Protein AF-A0A135V4A6-F1 (afdb_monomer_lite)

Secondary structure (DSSP, 8-state):
-HHHHHHHHHHHHHHT-HHHHHHHHHHHHHHHHHHHHHHHHHHTSPPP-TTSPPP---EEEEEEESS-HHHIIIIIHHHHHHHHHHH-GGGEEEEEEE---SSTHHHHHHHHHHHHHHH-

InterPro domains:
  IPR021047 Mannosyltransferase 1, CMT1 [PF11735] (58-118)
  IPR021047 Mannosyltransferase 1, CMT1 [PTHR34144] (44-117)

pLDDT: mean 86.88, std 11.82, range [53.56, 98.0]

Structure (mmCIF, N/CA/C/O backbone):
data_AF-A0A135V4A6-F1
#
_entry.id   AF-A0A135V4A6-F1
#
loop_
_atom_site.group_PDB
_atom_site.id
_atom_site.type_symbol
_atom_site.label_atom_id
_atom_site.label_alt_id
_atom_site.label_comp_id
_atom_site.label_asym_id
_atom_site.label_entity_id
_atom_site.label_seq_id
_atom_site.pdbx_PDB_ins_code
_atom_site.Cartn_x
_atom_site.Cartn_y
_atom_site.Cartn_z
_atom_site.occupancy
_atom_site.B_iso_or_equiv
_atom_site.auth_seq_id
_atom_site.auth_comp_id
_atom_site.auth_asym_id
_atom_site.auth_atom_id
_atom_site.pdbx_PDB_model_num
ATOM 1 N N . MET A 1 1 ? 21.576 -8.344 -42.378 1.00 53.56 1 MET A N 1
ATOM 2 C CA . MET A 1 1 ? 22.467 -7.617 -41.439 1.00 53.56 1 MET A CA 1
ATOM 3 C C . MET A 1 1 ? 22.534 -6.092 -41.648 1.00 53.56 1 MET A C 1
ATOM 5 O O . MET A 1 1 ? 22.757 -5.393 -40.670 1.00 53.56 1 MET A O 1
ATOM 9 N N . GLY A 1 2 ? 22.321 -5.536 -42.853 1.00 60.97 2 GLY A N 1
ATOM 10 C CA . GLY A 1 2 ? 22.471 -4.083 -43.104 1.00 60.97 2 GLY A CA 1
ATOM 11 C C . GLY A 1 2 ? 21.372 -3.159 -42.538 1.00 60.97 2 GLY A C 1
ATOM 12 O O . GLY A 1 2 ? 21.683 -2.099 -42.001 1.00 60.97 2 GLY A O 1
ATOM 13 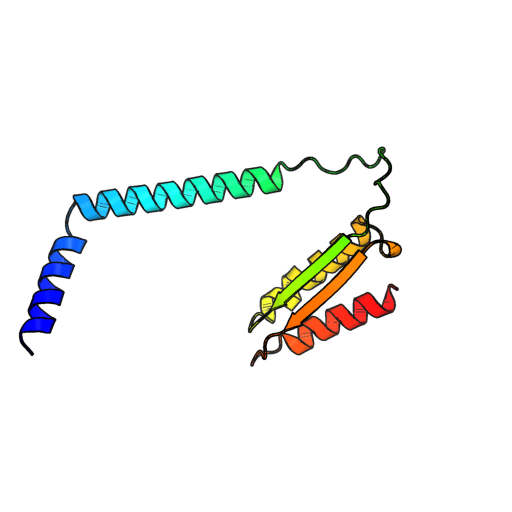N N . LEU A 1 3 ? 20.098 -3.568 -42.585 1.00 60.50 3 LEU A N 1
ATOM 14 C CA . LEU A 1 3 ? 18.953 -2.725 -42.179 1.00 60.50 3 LEU A CA 1
ATOM 15 C C . LEU A 1 3 ? 18.918 -2.422 -40.670 1.00 60.50 3 LEU A C 1
ATOM 17 O O . LEU A 1 3 ? 18.685 -1.286 -40.260 1.00 60.50 3 LEU A O 1
ATOM 21 N N . LEU A 1 4 ? 19.233 -3.418 -39.836 1.00 60.69 4 LEU A N 1
ATOM 22 C CA . LEU A 1 4 ? 19.283 -3.270 -38.376 1.00 60.69 4 LEU A CA 1
ATOM 23 C C . LEU A 1 4 ? 20.404 -2.315 -37.929 1.00 60.69 4 LEU A C 1
ATOM 25 O O . LEU A 1 4 ? 20.245 -1.584 -36.953 1.00 60.69 4 LEU A O 1
ATOM 29 N N . ASN A 1 5 ? 21.518 -2.264 -38.664 1.00 63.28 5 ASN A N 1
ATOM 30 C CA . ASN A 1 5 ? 22.616 -1.340 -38.377 1.00 63.28 5 ASN A CA 1
ATOM 31 C C . ASN A 1 5 ? 22.296 0.104 -38.804 1.00 63.28 5 ASN A C 1
ATOM 33 O O . ASN A 1 5 ? 22.651 1.038 -38.085 1.00 63.28 5 ASN A O 1
ATOM 37 N N . GLY A 1 6 ? 21.561 0.300 -39.905 1.00 68.00 6 GLY A N 1
ATOM 38 C CA . GLY A 1 6 ? 21.081 1.624 -40.328 1.00 68.00 6 GLY A CA 1
ATOM 39 C C . GLY A 1 6 ? 20.100 2.257 -39.332 1.00 68.00 6 GLY A C 1
ATOM 40 O O . GLY A 1 6 ? 20.227 3.438 -38.991 1.00 68.00 6 GLY A O 1
ATOM 41 N N . LEU A 1 7 ? 19.182 1.456 -38.781 1.00 68.38 7 LEU A N 1
ATOM 42 C CA . LEU A 1 7 ? 18.260 1.875 -37.715 1.00 68.38 7 LEU A CA 1
ATOM 43 C C . LEU A 1 7 ? 19.002 2.232 -36.416 1.00 68.38 7 LEU A C 1
ATOM 45 O O . LEU A 1 7 ? 18.698 3.231 -35.767 1.00 68.38 7 LEU A O 1
ATOM 49 N N . ARG A 1 8 ? 20.043 1.471 -36.058 1.00 67.50 8 ARG A N 1
ATOM 50 C CA . ARG A 1 8 ? 20.879 1.751 -34.877 1.00 67.50 8 ARG A CA 1
ATOM 51 C C . ARG A 1 8 ? 21.647 3.073 -34.985 1.00 67.50 8 ARG A C 1
ATOM 53 O O . ARG A 1 8 ? 21.769 3.794 -33.994 1.00 67.50 8 ARG A O 1
ATOM 60 N N . LEU A 1 9 ? 22.165 3.412 -36.165 1.00 68.31 9 LEU A N 1
ATOM 61 C CA . LEU A 1 9 ? 22.928 4.649 -36.386 1.00 68.31 9 LEU A CA 1
ATOM 62 C C . LEU A 1 9 ? 22.030 5.895 -36.433 1.00 68.31 9 LEU A C 1
ATOM 64 O O . LEU A 1 9 ? 22.387 6.933 -35.868 1.00 68.31 9 LEU A O 1
ATOM 68 N N . SER A 1 10 ? 20.852 5.788 -37.049 1.00 66.94 10 SER A N 1
ATOM 69 C CA . SER A 1 10 ? 19.842 6.857 -37.065 1.00 66.94 10 SER A CA 1
ATOM 70 C C . SER A 1 10 ? 19.250 7.105 -35.672 1.00 66.94 10 SER A C 1
ATOM 72 O O . SER A 1 10 ? 19.178 8.260 -35.251 1.00 66.94 10 SER A O 1
ATOM 74 N N . ALA A 1 11 ? 18.971 6.052 -34.896 1.00 67.75 11 ALA A N 1
ATOM 75 C CA . ALA A 1 11 ? 18.568 6.167 -33.492 1.00 67.75 11 ALA A CA 1
ATOM 76 C C . ALA A 1 11 ? 19.631 6.877 -32.634 1.00 67.75 11 ALA A C 1
ATOM 78 O O . ALA A 1 11 ? 19.307 7.793 -31.882 1.00 67.75 11 ALA A O 1
ATOM 79 N N . ARG A 1 12 ? 20.922 6.539 -32.794 1.00 70.38 12 ARG A N 1
ATOM 80 C CA . ARG A 1 12 ? 22.028 7.229 -32.095 1.00 70.38 12 ARG A CA 1
ATOM 81 C C . ARG A 1 12 ? 22.127 8.714 -32.450 1.00 70.38 12 ARG A C 1
ATOM 83 O O . ARG A 1 12 ? 22.459 9.522 -31.586 1.00 70.38 12 ARG A O 1
ATOM 90 N N . ARG A 1 13 ? 21.844 9.088 -33.702 1.00 70.38 13 ARG A N 1
ATOM 91 C CA . ARG A 1 13 ? 21.837 10.494 -34.138 1.00 70.38 13 ARG A CA 1
ATOM 92 C C . ARG A 1 13 ? 20.647 11.257 -33.551 1.00 70.38 13 ARG A C 1
ATOM 94 O O . ARG A 1 13 ? 20.825 12.385 -33.099 1.00 70.38 13 ARG A O 1
ATOM 101 N N . LEU A 1 14 ? 19.474 10.625 -33.498 1.00 65.69 14 LEU A N 1
ATOM 102 C CA . LEU A 1 14 ? 18.265 11.194 -32.900 1.00 65.69 14 LEU A CA 1
ATOM 103 C C . LEU A 1 14 ? 18.435 11.408 -31.386 1.00 65.69 14 LEU A C 1
ATOM 105 O O . LEU A 1 14 ? 18.198 12.509 -30.893 1.00 65.69 14 LEU A O 1
ATOM 109 N N . LEU A 1 15 ? 18.963 10.402 -30.679 1.00 66.94 15 LEU A N 1
ATOM 110 C CA . LEU A 1 15 ? 19.258 10.436 -29.239 1.00 66.94 15 LEU A CA 1
ATOM 111 C C . LEU A 1 15 ? 20.303 11.498 -28.856 1.00 66.94 15 LEU A C 1
ATOM 113 O O . LEU A 1 15 ? 20.300 11.995 -27.734 1.00 66.94 15 LEU A O 1
ATOM 117 N N . ARG A 1 16 ? 21.200 11.864 -29.782 1.00 74.44 16 ARG A N 1
ATOM 118 C CA . ARG A 1 16 ? 22.242 12.885 -29.574 1.00 74.44 16 ARG A CA 1
ATOM 119 C C . ARG A 1 16 ? 21.804 14.290 -30.010 1.00 74.44 16 ARG A C 1
ATOM 121 O O . ARG A 1 16 ? 22.554 15.250 -29.825 1.00 74.44 16 ARG A O 1
ATOM 128 N N . SER A 1 17 ? 20.613 14.432 -30.592 1.00 81.94 17 SER A N 1
ATOM 129 C CA . SER A 1 17 ? 20.094 15.733 -31.010 1.00 81.94 17 SER A CA 1
ATOM 130 C C . SER A 1 17 ? 19.741 16.601 -29.797 1.00 81.94 17 SER A C 1
ATOM 132 O O . SER A 1 17 ? 19.185 16.138 -28.798 1.00 81.94 17 SER A O 1
ATOM 134 N N . ARG A 1 18 ? 20.071 17.897 -29.873 1.00 84.19 18 ARG A N 1
ATOM 135 C CA . ARG A 1 18 ? 19.760 18.865 -28.807 1.00 84.19 18 ARG A CA 1
ATOM 136 C C . ARG A 1 18 ? 18.253 18.977 -28.562 1.00 84.19 18 ARG A C 1
ATOM 138 O O . ARG A 1 18 ? 17.842 19.156 -27.423 1.00 84.19 18 ARG A O 1
ATOM 145 N N . THR A 1 19 ? 17.448 18.826 -29.610 1.00 87.38 19 THR A N 1
ATOM 146 C CA . THR A 1 19 ? 15.983 18.857 -29.550 1.00 87.38 19 THR A CA 1
ATOM 147 C C . THR A 1 19 ? 15.430 17.682 -28.756 1.00 87.38 19 THR A C 1
ATOM 149 O O . THR A 1 19 ? 14.668 17.906 -27.822 1.00 87.38 19 THR A O 1
ATOM 152 N N . PHE A 1 20 ? 15.872 16.454 -29.045 1.00 89.19 20 PHE A N 1
ATOM 153 C CA . PHE A 1 20 ? 15.463 15.278 -28.277 1.00 89.19 20 PHE A CA 1
ATOM 154 C C . PHE A 1 20 ? 15.847 15.411 -26.800 1.00 89.19 20 PHE A C 1
ATOM 156 O O . PHE A 1 20 ? 15.021 15.164 -25.927 1.00 89.19 20 PHE A O 1
ATOM 163 N N . ARG A 1 21 ? 17.067 15.886 -26.508 1.00 87.75 21 ARG A N 1
ATOM 164 C CA . ARG A 1 21 ? 17.505 16.141 -25.127 1.00 87.75 21 ARG A CA 1
ATOM 165 C C . ARG A 1 21 ? 16.623 17.170 -24.417 1.00 87.75 21 ARG A C 1
ATOM 167 O O . ARG A 1 21 ? 16.269 16.956 -23.265 1.00 87.75 21 ARG A O 1
ATOM 174 N N . ASN A 1 22 ? 16.261 18.264 -25.083 1.00 93.31 22 ASN A N 1
ATOM 175 C CA . ASN A 1 22 ? 15.403 19.294 -24.497 1.00 93.31 22 ASN A CA 1
ATOM 176 C C . ASN A 1 22 ? 13.981 18.772 -24.252 1.00 93.31 22 ASN A C 1
ATOM 178 O O . ASN A 1 22 ? 13.422 19.031 -23.193 1.00 93.31 22 ASN A O 1
ATOM 182 N N . ILE A 1 23 ? 13.419 17.998 -25.187 1.00 94.44 23 ILE A N 1
ATOM 183 C CA . ILE A 1 23 ? 12.109 17.353 -25.015 1.00 94.44 23 ILE A CA 1
ATOM 184 C C . ILE A 1 23 ? 12.152 16.371 -23.841 1.00 94.44 23 ILE A C 1
ATOM 186 O O . ILE A 1 23 ? 11.269 16.407 -22.991 1.00 94.44 23 ILE A O 1
ATOM 190 N N . ALA A 1 24 ? 13.197 15.544 -23.753 1.00 93.44 24 ALA A N 1
ATOM 191 C CA . ALA A 1 24 ? 13.383 14.627 -22.635 1.00 93.44 24 ALA A CA 1
ATOM 192 C C . ALA A 1 24 ? 13.481 15.380 -21.299 1.00 93.44 24 ALA A C 1
ATOM 194 O O . ALA A 1 24 ? 12.785 15.018 -20.359 1.00 93.44 24 ALA A O 1
ATOM 195 N N . LEU A 1 25 ? 14.260 16.468 -21.226 1.00 95.50 25 LEU A N 1
ATOM 196 C CA . LEU A 1 25 ? 14.361 17.303 -20.023 1.00 95.50 25 LEU A CA 1
ATOM 197 C C . LEU A 1 25 ? 13.021 17.939 -19.636 1.00 95.50 25 LEU A C 1
ATOM 199 O O . LEU A 1 25 ? 12.678 17.949 -18.457 1.00 95.50 25 LEU A O 1
ATOM 203 N N . LEU A 1 26 ? 12.257 18.443 -20.607 1.00 97.12 26 LEU A N 1
ATOM 204 C CA . LEU A 1 26 ? 10.929 19.007 -20.359 1.00 97.12 26 LEU A CA 1
ATOM 205 C C . LEU A 1 26 ? 9.952 17.942 -19.855 1.00 97.12 26 LEU A C 1
ATOM 207 O O . LEU A 1 26 ? 9.234 18.199 -18.894 1.00 97.12 26 LEU A O 1
ATOM 211 N N . LEU A 1 27 ? 9.957 16.745 -20.448 1.00 97.62 27 LEU A N 1
ATOM 212 C CA . LEU A 1 27 ? 9.145 15.617 -19.984 1.00 97.62 27 LEU A CA 1
ATOM 213 C C . LEU A 1 27 ? 9.542 15.187 -18.571 1.00 97.62 27 LEU A C 1
ATOM 215 O O . LEU A 1 27 ? 8.672 15.002 -17.725 1.00 97.62 27 LEU A O 1
ATOM 219 N N . THR A 1 28 ? 10.841 15.080 -18.283 1.00 97.44 28 THR A N 1
ATOM 220 C CA . THR A 1 28 ? 11.334 14.774 -16.935 1.00 97.44 28 THR A CA 1
ATOM 221 C C . THR A 1 28 ? 10.893 15.835 -15.930 1.00 97.44 28 THR A C 1
ATOM 223 O O . THR A 1 28 ? 10.399 15.486 -14.860 1.00 97.44 28 THR A O 1
ATOM 226 N N . LEU A 1 29 ? 11.022 17.121 -16.268 1.00 98.00 29 LEU A N 1
ATOM 227 C CA . LEU A 1 29 ? 10.596 18.212 -15.397 1.00 98.00 29 LEU A CA 1
ATOM 228 C C . LEU A 1 29 ? 9.078 18.198 -15.181 1.00 98.00 29 LEU A C 1
ATOM 230 O O . LEU A 1 29 ? 8.625 18.386 -14.058 1.00 98.00 29 LEU A O 1
ATOM 234 N N . TYR A 1 30 ? 8.301 17.940 -16.232 1.00 97.88 30 TYR A N 1
ATOM 235 C CA . TYR A 1 30 ? 6.849 17.817 -16.146 1.00 97.88 30 TYR A CA 1
ATOM 236 C C . TYR A 1 30 ? 6.436 16.682 -15.202 1.00 97.88 30 TYR A C 1
ATOM 238 O O . TYR A 1 30 ? 5.673 16.926 -14.272 1.00 97.88 30 TYR A O 1
ATOM 246 N N . ILE A 1 31 ? 6.997 15.479 -15.378 1.00 97.56 31 ILE A N 1
ATOM 247 C CA . ILE A 1 31 ? 6.717 14.320 -14.514 1.00 97.56 31 ILE A CA 1
ATOM 248 C C . ILE A 1 31 ? 7.112 14.618 -13.063 1.00 97.56 31 ILE A C 1
ATOM 250 O O . ILE A 1 31 ? 6.368 14.291 -12.142 1.00 97.56 31 ILE A O 1
ATOM 254 N N . LEU A 1 32 ? 8.253 15.277 -12.845 1.00 97.56 32 LEU A N 1
ATOM 255 C CA . LEU A 1 32 ? 8.696 15.663 -11.507 1.00 97.56 32 LEU A CA 1
ATOM 256 C C . LEU A 1 32 ? 7.730 16.660 -10.850 1.00 97.56 32 LEU A C 1
ATOM 258 O O . LEU A 1 32 ? 7.352 16.484 -9.692 1.00 97.56 32 LEU A O 1
ATOM 262 N N . LEU A 1 33 ? 7.319 17.704 -11.572 1.00 97.56 33 LEU A N 1
ATOM 263 C CA . LEU A 1 33 ? 6.371 18.695 -11.064 1.00 97.56 33 LEU A CA 1
ATOM 264 C C . LEU A 1 33 ? 5.002 18.074 -10.782 1.00 97.56 33 LEU A C 1
ATOM 266 O O . LEU A 1 33 ? 4.377 18.421 -9.779 1.00 97.56 33 LEU A O 1
ATOM 270 N N . ASP A 1 34 ? 4.554 17.151 -11.629 1.00 96.31 34 ASP A N 1
ATOM 271 C CA . ASP A 1 34 ? 3.293 16.441 -11.439 1.00 96.31 34 ASP A CA 1
ATOM 272 C C . ASP A 1 34 ? 3.341 15.524 -10.208 1.00 96.31 34 ASP A C 1
ATOM 274 O O . ASP A 1 34 ? 2.472 15.612 -9.338 1.00 96.31 34 ASP A O 1
ATOM 278 N N . ALA A 1 35 ? 4.423 14.757 -10.038 1.00 95.44 35 ALA A N 1
ATOM 279 C CA . ALA A 1 35 ? 4.649 13.940 -8.846 1.00 95.44 35 ALA A CA 1
ATOM 280 C C . ALA A 1 35 ? 4.661 14.788 -7.560 1.00 95.44 35 ALA A C 1
ATOM 282 O O . ALA A 1 35 ? 3.992 14.453 -6.579 1.00 95.44 35 ALA A O 1
ATOM 283 N N . LEU A 1 36 ? 5.348 15.938 -7.571 1.00 95.94 36 LEU A N 1
ATOM 284 C CA . LEU A 1 36 ? 5.368 16.868 -6.437 1.00 95.94 36 LEU A CA 1
ATOM 285 C C . LEU A 1 36 ? 3.988 17.477 -6.163 1.00 95.94 36 LEU A C 1
ATOM 287 O O . LEU A 1 36 ? 3.601 17.644 -5.004 1.00 95.94 36 LEU A O 1
ATOM 291 N N . ARG A 1 37 ? 3.229 17.812 -7.212 1.00 94.44 37 ARG A N 1
ATOM 292 C CA . ARG A 1 37 ? 1.861 18.326 -7.088 1.00 94.44 37 ARG A CA 1
ATOM 293 C C . ARG A 1 37 ? 0.945 17.279 -6.460 1.00 94.44 37 ARG A C 1
ATOM 295 O O . ARG A 1 37 ? 0.167 17.626 -5.570 1.00 94.44 37 ARG A O 1
ATOM 302 N N . TYR A 1 38 ? 1.039 16.027 -6.903 1.00 92.06 38 TYR A N 1
ATOM 303 C CA . TYR A 1 38 ? 0.246 14.924 -6.373 1.00 92.06 38 TYR A CA 1
ATOM 304 C C . TYR A 1 38 ? 0.586 14.661 -4.904 1.00 92.06 38 TYR A C 1
ATOM 306 O O . TYR A 1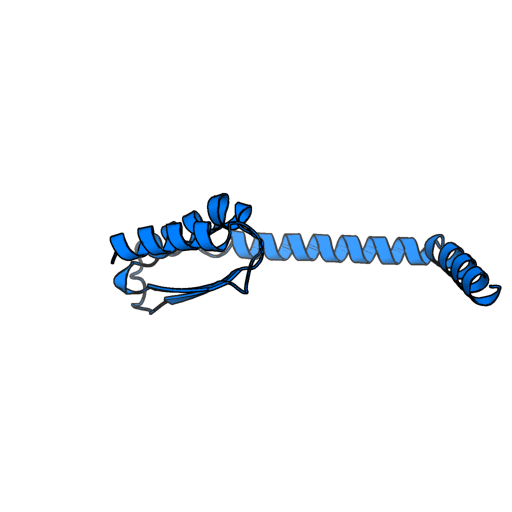 38 ? -0.305 14.635 -4.056 1.00 92.06 38 TYR A O 1
ATOM 314 N N . GLN A 1 39 ? 1.877 14.610 -4.571 1.00 91.06 39 GLN A N 1
ATOM 315 C CA . GLN A 1 39 ? 2.322 14.401 -3.197 1.00 91.06 39 GLN A CA 1
ATOM 316 C C . GLN A 1 39 ? 1.879 15.528 -2.258 1.00 91.06 39 GLN A C 1
ATOM 318 O O . GLN A 1 39 ? 1.397 15.257 -1.162 1.00 91.06 39 GLN A O 1
ATOM 323 N N . ARG A 1 40 ? 1.954 16.793 -2.693 1.00 90.06 40 ARG A N 1
ATOM 324 C CA . ARG A 1 40 ? 1.425 17.920 -1.907 1.00 90.06 40 ARG A CA 1
ATOM 325 C C . ARG A 1 40 ? -0.077 17.793 -1.670 1.00 90.06 40 ARG A C 1
ATOM 327 O O . ARG A 1 40 ? -0.523 18.030 -0.557 1.00 90.06 40 ARG A O 1
ATOM 334 N N . ARG A 1 41 ? -0.858 17.395 -2.679 1.00 87.25 41 ARG A N 1
ATOM 335 C CA . ARG A 1 41 ? -2.314 17.223 -2.529 1.00 87.25 41 ARG A CA 1
ATOM 336 C C . ARG A 1 41 ? -2.679 16.126 -1.536 1.00 87.25 41 ARG A C 1
ATOM 338 O O . ARG A 1 41 ? -3.588 16.339 -0.743 1.00 87.25 41 ARG A O 1
ATOM 345 N N . ILE A 1 42 ? -1.965 15.002 -1.556 1.00 83.44 42 ILE A N 1
ATOM 346 C CA . ILE A 1 42 ? -2.175 13.912 -0.593 1.00 83.44 42 ILE A CA 1
ATOM 347 C C . ILE A 1 42 ? -1.851 14.391 0.824 1.00 83.44 42 ILE A C 1
ATOM 349 O O . ILE A 1 42 ? -2.660 14.219 1.731 1.00 83.44 42 ILE A O 1
ATOM 353 N N . THR A 1 43 ? -0.699 15.035 1.022 1.00 83.81 43 THR A N 1
ATOM 354 C CA . THR A 1 43 ? -0.259 15.460 2.360 1.00 83.81 43 THR A CA 1
ATOM 355 C C . THR A 1 43 ? -1.073 16.635 2.911 1.00 83.81 43 THR A C 1
ATOM 357 O O . THR A 1 43 ? -1.219 16.762 4.124 1.00 83.81 43 THR A O 1
ATOM 360 N N . SER A 1 44 ? -1.609 17.497 2.044 1.00 82.31 44 SER A N 1
ATOM 361 C CA . SER A 1 44 ? -2.445 18.643 2.428 1.00 82.31 44 SER A CA 1
ATOM 362 C C . SER A 1 44 ? -3.934 18.316 2.550 1.00 82.31 44 SER A C 1
ATOM 364 O O . SER A 1 44 ? -4.717 19.227 2.824 1.00 82.31 44 SER A O 1
ATOM 366 N N . ALA A 1 45 ? -4.349 17.061 2.344 1.00 74.06 45 ALA A N 1
ATOM 367 C CA . ALA A 1 45 ? -5.728 16.661 2.589 1.00 74.06 45 ALA A CA 1
ATOM 368 C C . ALA A 1 45 ? -6.107 17.007 4.046 1.00 74.06 45 ALA A C 1
ATOM 370 O O . ALA A 1 45 ? -5.362 16.642 4.963 1.00 74.06 45 ALA A O 1
ATOM 371 N N . PRO A 1 46 ? -7.218 17.736 4.282 1.00 70.94 46 PRO A N 1
ATOM 372 C CA . PRO A 1 46 ? -7.633 18.100 5.628 1.00 70.94 46 PRO A CA 1
ATOM 373 C C . PRO A 1 46 ? -7.745 16.846 6.490 1.00 70.94 46 PRO A C 1
ATOM 375 O O . PRO A 1 46 ? -8.440 15.895 6.128 1.00 70.94 46 PRO A O 1
ATOM 378 N N . ARG A 1 47 ? -7.050 16.834 7.630 1.00 69.56 47 ARG A N 1
ATOM 379 C CA . ARG A 1 47 ? -7.264 15.783 8.625 1.00 69.56 47 ARG A CA 1
ATOM 380 C C . ARG A 1 47 ? -8.702 15.892 9.117 1.00 69.56 47 ARG A C 1
ATOM 382 O O . ARG A 1 47 ? -9.211 16.999 9.288 1.00 69.56 47 ARG A O 1
ATOM 389 N N . HIS A 1 48 ? -9.347 14.745 9.319 1.00 69.06 48 HIS A N 1
ATOM 390 C CA . HIS A 1 48 ? -10.685 14.711 9.901 1.00 69.06 48 HIS A CA 1
ATOM 391 C C . HIS A 1 48 ? -10.668 15.423 11.257 1.00 69.06 48 HIS A C 1
ATOM 393 O O . HIS A 1 48 ? -9.784 15.165 12.075 1.00 69.06 48 HIS A O 1
ATOM 399 N N . ASP A 1 49 ? -11.624 16.321 11.472 1.00 72.56 49 ASP A N 1
ATOM 400 C CA . ASP A 1 49 ? -11.791 17.020 12.742 1.00 72.56 49 ASP A CA 1
ATOM 401 C C . ASP A 1 49 ? -12.335 16.029 13.785 1.00 72.56 49 ASP A C 1
ATOM 403 O O . ASP A 1 49 ? -13.455 15.538 13.613 1.00 72.56 49 ASP A O 1
ATOM 407 N N . PRO A 1 50 ? -11.584 15.716 14.858 1.00 67.50 50 PRO A N 1
ATOM 408 C CA . PRO A 1 50 ? -12.015 14.746 15.861 1.00 67.50 50 PRO A CA 1
ATOM 409 C C . PRO A 1 50 ? -13.296 15.172 16.594 1.00 67.50 50 PRO A C 1
ATOM 411 O O . PRO A 1 50 ? -13.973 14.322 17.165 1.00 67.50 50 PRO A O 1
ATOM 414 N N . THR A 1 51 ? -13.656 16.461 16.565 1.00 73.12 51 THR A N 1
ATOM 415 C CA . THR A 1 51 ? -14.885 16.978 17.188 1.00 73.12 51 THR A CA 1
ATOM 416 C C . THR A 1 51 ? -16.127 16.777 16.320 1.00 73.12 51 THR A C 1
ATOM 418 O O . THR A 1 51 ? -17.253 16.832 16.818 1.00 73.12 51 THR A O 1
ATOM 421 N N . ARG A 1 52 ? -15.948 16.500 15.022 1.00 67.31 52 ARG A N 1
ATOM 422 C CA . ARG A 1 52 ? -17.048 16.225 14.102 1.00 67.31 52 ARG A CA 1
ATOM 423 C C . ARG A 1 52 ? -17.301 14.715 14.068 1.00 67.31 52 ARG A C 1
ATOM 425 O O . ARG A 1 52 ? -16.395 13.968 13.684 1.00 67.31 52 ARG A O 1
ATOM 432 N N . PRO A 1 53 ? -18.510 14.235 14.412 1.00 64.25 53 PRO A N 1
ATOM 433 C CA . PRO A 1 53 ? -18.807 12.811 14.337 1.00 64.25 53 PRO A CA 1
ATOM 434 C C . PRO A 1 53 ? -18.591 12.330 12.900 1.00 64.25 53 PRO A C 1
ATOM 436 O O . PRO A 1 53 ? -19.118 12.922 11.951 1.00 64.25 53 PRO A O 1
ATOM 439 N N . ARG A 1 54 ? -17.780 11.277 12.730 1.00 66.69 54 ARG A N 1
ATOM 440 C CA . ARG A 1 54 ? -17.677 10.597 11.436 1.00 66.69 54 ARG A CA 1
ATOM 441 C C . ARG A 1 54 ? -19.072 10.106 11.095 1.00 66.69 54 ARG A C 1
ATOM 443 O O . ARG A 1 54 ? -19.726 9.458 11.911 1.00 66.69 54 ARG A O 1
ATOM 450 N N . ARG A 1 55 ? -19.539 10.438 9.896 1.00 66.75 55 ARG A N 1
ATOM 451 C CA . ARG A 1 55 ? -20.745 9.812 9.365 1.00 66.75 55 ARG A CA 1
ATOM 452 C C . ARG A 1 55 ? -20.493 8.301 9.380 1.00 66.75 55 ARG A C 1
ATOM 454 O O . ARG A 1 55 ? -19.386 7.884 9.042 1.00 66.75 55 ARG A O 1
ATOM 461 N N . ALA A 1 56 ? -21.467 7.513 9.832 1.00 67.62 56 ALA A N 1
ATOM 462 C CA . ALA A 1 56 ? -21.362 6.056 9.857 1.00 67.62 56 ALA A CA 1
ATOM 463 C C . ALA A 1 56 ? -21.356 5.535 8.411 1.00 67.62 56 ALA A C 1
ATOM 465 O O . ALA A 1 56 ? -22.386 5.178 7.844 1.00 67.62 56 ALA A O 1
ATOM 466 N N . GLU A 1 57 ? -20.192 5.609 7.781 1.00 78.94 57 GLU A N 1
ATOM 467 C CA . GLU A 1 57 ? -19.934 5.174 6.420 1.00 78.94 57 GLU A CA 1
ATOM 468 C C . GLU A 1 57 ? -19.194 3.849 6.484 1.00 78.94 57 GLU A C 1
ATOM 470 O O . GLU A 1 57 ? -18.219 3.700 7.219 1.00 78.94 57 GLU A O 1
ATOM 475 N N . ARG A 1 58 ? -19.666 2.882 5.700 1.00 88.75 58 ARG A N 1
ATOM 476 C CA . ARG A 1 58 ? -18.968 1.613 5.526 1.00 88.75 58 ARG A CA 1
ATOM 477 C C . ARG A 1 58 ? -17.831 1.827 4.540 1.00 88.75 58 ARG A C 1
ATOM 479 O O . ARG A 1 58 ? -18.073 2.241 3.407 1.00 88.75 58 ARG A O 1
ATOM 486 N N . VAL A 1 59 ? -16.608 1.542 4.963 1.00 91.12 59 VAL A N 1
ATOM 487 C CA . VAL A 1 59 ? -15.404 1.696 4.147 1.00 91.12 59 VAL A CA 1
ATOM 4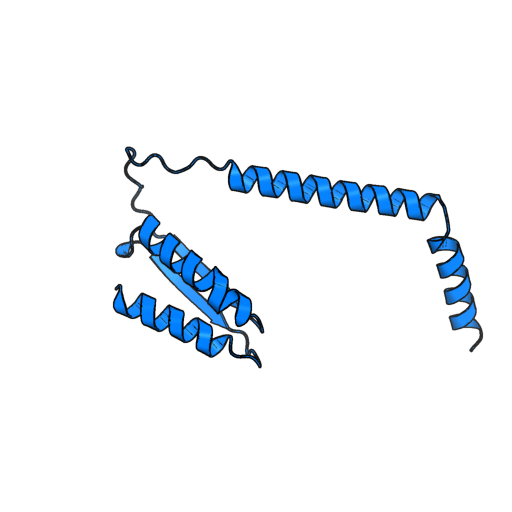88 C C . VAL A 1 59 ? -14.917 0.324 3.706 1.00 91.12 59 VAL A C 1
ATOM 490 O O . VAL A 1 59 ? -14.677 -0.558 4.525 1.00 91.12 59 VAL A O 1
ATOM 493 N N . TYR A 1 60 ? -14.750 0.151 2.398 1.00 93.75 60 TYR A N 1
ATOM 494 C CA . TYR A 1 60 ? -14.184 -1.063 1.821 1.00 93.75 60 TYR A CA 1
ATOM 495 C C . TYR A 1 60 ? -12.745 -0.801 1.373 1.00 93.75 60 TYR A C 1
ATOM 497 O O . TYR A 1 60 ? -12.504 0.056 0.523 1.00 93.75 60 TYR A O 1
ATOM 505 N N . ILE A 1 61 ? -11.790 -1.532 1.943 1.00 94.31 61 ILE A N 1
ATOM 506 C CA . ILE A 1 61 ? -10.375 -1.484 1.573 1.00 94.31 61 ILE A CA 1
ATOM 507 C C . ILE A 1 61 ? -10.095 -2.689 0.679 1.00 94.31 61 ILE A C 1
ATOM 509 O O . ILE A 1 61 ? -10.027 -3.82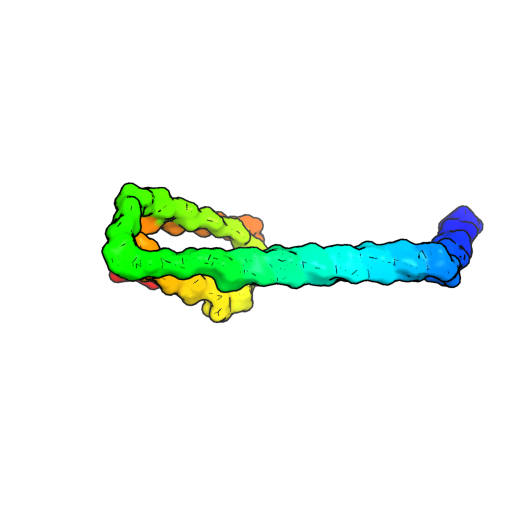3 1.151 1.00 94.31 61 ILE A O 1
ATOM 513 N N . ALA A 1 62 ? -9.928 -2.437 -0.618 1.00 95.56 62 ALA A N 1
ATOM 514 C CA . ALA A 1 62 ? -9.531 -3.446 -1.591 1.00 95.56 62 ALA A CA 1
ATOM 515 C C . ALA A 1 62 ? -8.045 -3.293 -1.945 1.00 95.56 62 ALA A C 1
ATOM 517 O O . ALA A 1 62 ? -7.595 -2.185 -2.237 1.00 95.56 62 ALA A O 1
ATOM 518 N N . GLY A 1 63 ? -7.297 -4.396 -1.948 1.00 94.31 63 GLY A N 1
ATOM 519 C CA . GLY A 1 63 ? -5.886 -4.429 -2.345 1.00 94.31 63 GLY A CA 1
ATOM 520 C C . GLY A 1 63 ? -5.585 -5.590 -3.288 1.00 94.31 63 GLY A C 1
ATOM 521 O O . GLY A 1 63 ? -6.199 -6.651 -3.177 1.00 94.31 63 GLY A O 1
ATOM 522 N N . MET A 1 64 ? -4.641 -5.394 -4.208 1.00 95.44 64 MET A N 1
ATOM 523 C CA . MET A 1 64 ? -4.121 -6.443 -5.084 1.00 95.44 64 MET A CA 1
ATOM 524 C C . MET A 1 64 ? -2.597 -6.468 -4.989 1.00 95.44 64 MET A C 1
ATOM 526 O O . MET A 1 64 ? -1.965 -5.430 -5.173 1.00 95.44 64 MET A O 1
ATOM 530 N N . HIS A 1 65 ? -2.034 -7.642 -4.715 1.00 96.19 65 HIS A N 1
ATOM 531 C CA . HIS A 1 65 ? -0.602 -7.833 -4.483 1.00 96.19 65 HIS A CA 1
ATOM 532 C C . HIS A 1 65 ? -0.023 -8.924 -5.388 1.00 96.19 65 HIS A C 1
ATOM 534 O O . HIS A 1 65 ? -0.699 -9.912 -5.703 1.00 96.19 65 HIS A O 1
ATOM 540 N N . TYR A 1 66 ? 1.227 -8.723 -5.811 1.00 96.62 66 TYR A N 1
ATOM 541 C CA . TYR A 1 66 ? 2.016 -9.681 -6.584 1.00 96.62 66 TYR A CA 1
ATOM 542 C C . TYR A 1 66 ? 3.514 -9.419 -6.378 1.00 96.62 66 TYR A C 1
ATOM 544 O O . TYR A 1 66 ? 4.009 -8.355 -6.751 1.00 96.62 66 TYR A O 1
ATOM 552 N N . ASN A 1 67 ? 4.236 -10.403 -5.843 1.00 96.69 67 ASN A N 1
ATOM 553 C CA . ASN A 1 67 ? 5.681 -10.378 -5.604 1.00 96.69 67 ASN A CA 1
ATOM 554 C C . ASN A 1 67 ? 6.174 -9.137 -4.832 1.00 96.69 67 ASN A C 1
ATOM 556 O O . ASN A 1 67 ? 7.149 -8.490 -5.226 1.00 96.69 67 ASN A O 1
ATOM 560 N N . ASP A 1 68 ? 5.487 -8.774 -3.750 1.00 95.12 68 ASP A N 1
ATOM 561 C CA . ASP A 1 68 ? 5.760 -7.578 -2.957 1.00 95.12 68 ASP A CA 1
ATOM 562 C C . ASP A 1 68 ? 5.874 -7.855 -1.447 1.00 95.12 68 ASP A C 1
ATOM 564 O O . ASP A 1 68 ? 5.643 -6.966 -0.621 1.00 95.12 68 ASP A O 1
ATOM 568 N N . ALA A 1 69 ? 6.333 -9.053 -1.065 1.00 96.19 69 ALA A N 1
ATOM 569 C CA . ALA A 1 69 ? 6.405 -9.506 0.328 1.00 96.19 69 ALA A CA 1
ATOM 570 C C . ALA A 1 69 ? 7.085 -8.499 1.267 1.00 96.19 69 ALA A C 1
ATOM 572 O O . ALA A 1 69 ? 6.621 -8.257 2.383 1.00 96.19 69 ALA A O 1
ATOM 573 N N . SER A 1 70 ? 8.184 -7.888 0.814 1.00 96.12 70 SER A N 1
ATOM 574 C CA . SER A 1 70 ? 8.916 -6.882 1.588 1.00 96.12 70 SER A CA 1
ATOM 575 C C . SER A 1 70 ? 8.042 -5.665 1.899 1.00 96.12 70 SER A C 1
ATOM 577 O O . SER A 1 70 ? 7.957 -5.254 3.058 1.00 96.12 70 SER A O 1
ATOM 579 N N . LEU A 1 71 ? 7.339 -5.128 0.897 1.00 96.19 71 LEU A N 1
ATOM 580 C CA . LEU A 1 71 ? 6.444 -3.980 1.052 1.00 96.19 71 LEU A CA 1
ATOM 581 C C . LEU A 1 71 ? 5.261 -4.328 1.959 1.00 96.19 71 LEU A C 1
ATOM 583 O O . LEU A 1 71 ? 4.905 -3.533 2.836 1.00 96.19 71 LEU A O 1
ATOM 587 N N . VAL A 1 72 ? 4.695 -5.527 1.781 1.00 96.81 72 VAL A N 1
ATOM 588 C CA . VAL A 1 72 ? 3.562 -6.006 2.575 1.00 96.81 72 VAL A CA 1
ATOM 589 C C . VAL A 1 72 ? 3.915 -6.043 4.060 1.00 96.81 72 VAL A C 1
ATOM 591 O O . VAL A 1 72 ? 3.216 -5.448 4.884 1.00 96.81 72 VAL A O 1
ATOM 594 N N . ARG A 1 73 ? 5.050 -6.668 4.395 1.00 95.62 73 ARG A N 1
ATOM 595 C CA . ARG A 1 73 ? 5.517 -6.820 5.781 1.00 95.62 73 ARG A CA 1
ATOM 596 C C . ARG A 1 73 ? 5.900 -5.499 6.434 1.00 95.62 73 ARG A C 1
ATOM 598 O O . ARG A 1 73 ? 5.597 -5.282 7.601 1.00 95.62 73 ARG A O 1
ATOM 605 N N . THR A 1 74 ? 6.599 -4.634 5.705 1.00 95.06 74 THR A N 1
ATOM 606 C CA . THR A 1 74 ? 7.227 -3.446 6.304 1.00 95.06 74 THR A CA 1
ATOM 607 C C . THR A 1 74 ? 6.309 -2.228 6.355 1.00 95.06 74 THR A C 1
ATOM 609 O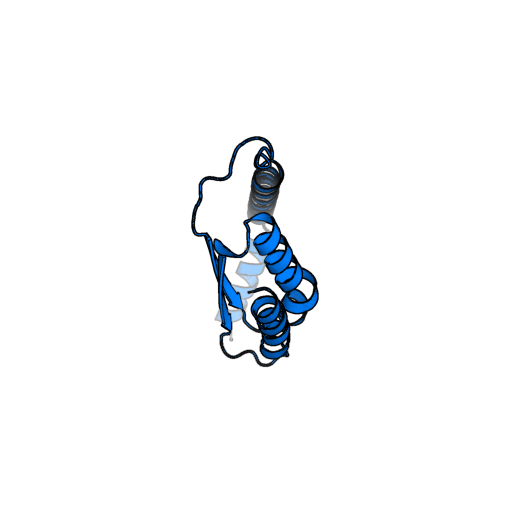 O . THR A 1 74 ? 6.436 -1.422 7.274 1.00 95.06 74 THR A O 1
ATOM 612 N N . HIS A 1 75 ? 5.380 -2.084 5.404 1.00 95.06 75 HIS A N 1
ATOM 613 C CA . HIS A 1 75 ? 4.593 -0.855 5.257 1.00 95.06 75 HIS A CA 1
ATOM 614 C C . HIS A 1 75 ? 3.092 -1.117 5.155 1.00 95.06 75 HIS A C 1
ATOM 616 O O . HIS A 1 75 ? 2.320 -0.533 5.918 1.00 95.06 75 HIS A O 1
ATOM 622 N N . TRP A 1 76 ? 2.667 -1.981 4.230 1.00 95.50 76 TRP A N 1
ATOM 623 C CA . TRP A 1 76 ? 1.247 -2.124 3.898 1.00 95.50 76 TRP A CA 1
ATOM 624 C C . TRP A 1 76 ? 0.418 -2.648 5.070 1.00 95.50 76 TRP A C 1
ATOM 626 O O . TRP A 1 76 ? -0.563 -2.011 5.447 1.00 95.50 76 TRP A O 1
ATOM 636 N N . ASN A 1 77 ? 0.834 -3.759 5.692 1.00 95.56 77 ASN A N 1
ATOM 637 C CA . ASN A 1 77 ? 0.082 -4.376 6.787 1.00 95.56 77 ASN A CA 1
ATOM 638 C C . ASN A 1 77 ? -0.161 -3.382 7.924 1.00 95.56 77 ASN A C 1
ATOM 640 O O . ASN A 1 77 ? -1.291 -3.212 8.380 1.00 95.56 77 ASN A O 1
ATOM 644 N N . LYS A 1 78 ? 0.894 -2.672 8.343 1.00 95.81 78 LYS A N 1
ATOM 645 C CA . LYS A 1 78 ? 0.796 -1.650 9.386 1.00 95.81 78 LYS A CA 1
ATOM 646 C C . LYS A 1 78 ? -0.150 -0.520 8.975 1.00 95.81 78 LYS A C 1
ATOM 648 O O . LYS A 1 78 ? -1.002 -0.137 9.767 1.00 95.81 78 LYS A O 1
ATOM 653 N N . ALA A 1 79 ? -0.036 -0.019 7.746 1.00 95.50 79 ALA A N 1
ATOM 654 C CA . ALA A 1 79 ? -0.888 1.061 7.257 1.00 95.50 79 ALA A CA 1
ATOM 655 C C . ALA A 1 79 ? -2.375 0.666 7.222 1.00 95.50 79 ALA A C 1
ATOM 657 O O . ALA A 1 79 ? -3.221 1.459 7.631 1.00 95.50 79 ALA A O 1
ATOM 658 N N . VAL A 1 80 ? -2.696 -0.558 6.789 1.00 95.88 80 VAL A N 1
ATOM 659 C CA . VAL A 1 80 ? -4.075 -1.074 6.795 1.00 95.88 80 VAL A CA 1
ATOM 660 C C . VAL A 1 80 ? -4.604 -1.186 8.222 1.00 95.88 80 VAL A C 1
ATOM 662 O O . VAL A 1 80 ? -5.711 -0.730 8.493 1.00 95.88 80 VAL A O 1
ATOM 665 N N . LEU A 1 81 ? -3.816 -1.733 9.151 1.00 95.62 81 LEU A N 1
ATOM 666 C CA . LEU A 1 81 ? -4.216 -1.861 10.555 1.00 95.62 81 LEU A CA 1
ATOM 667 C C . LEU A 1 81 ? -4.449 -0.502 11.227 1.00 95.62 81 LEU A C 1
ATOM 669 O O . LEU A 1 81 ? -5.441 -0.338 11.937 1.00 95.62 81 LEU A O 1
ATOM 673 N N . ASP A 1 82 ? -3.560 0.463 10.994 1.00 93.94 82 ASP A N 1
ATOM 674 C CA . ASP A 1 82 ? -3.689 1.826 11.517 1.00 93.94 82 ASP A CA 1
ATOM 675 C C . ASP A 1 82 ? -4.936 2.515 10.940 1.00 93.94 82 ASP A C 1
ATOM 677 O O . ASP A 1 82 ? -5.651 3.227 11.648 1.00 93.94 82 ASP A O 1
ATOM 681 N N . LEU A 1 83 ? -5.231 2.276 9.657 1.00 91.94 83 LEU A N 1
ATOM 682 C CA . LEU A 1 83 ? -6.413 2.821 9.005 1.00 91.94 83 LEU A CA 1
ATOM 683 C C . LEU A 1 83 ? -7.697 2.199 9.562 1.00 91.94 83 LEU A C 1
ATOM 685 O O . LEU A 1 83 ? -8.614 2.937 9.905 1.00 91.94 83 LEU A O 1
ATOM 689 N N . VAL A 1 84 ? -7.757 0.873 9.708 1.00 92.38 84 VAL A N 1
ATOM 690 C CA . VAL A 1 84 ? -8.898 0.170 10.320 1.00 92.38 84 VAL A CA 1
ATOM 691 C C . VAL A 1 84 ? -9.198 0.731 11.714 1.00 92.38 84 VAL A C 1
ATOM 693 O O . VAL A 1 84 ? -10.354 0.999 12.034 1.00 92.38 84 VAL A O 1
ATOM 696 N N . GLU A 1 85 ? -8.163 0.990 12.516 1.00 89.88 85 GLU A N 1
ATOM 697 C CA . GLU A 1 85 ? -8.326 1.592 13.842 1.00 89.88 85 GLU A CA 1
ATOM 698 C C . GLU A 1 85 ? -8.876 3.022 13.762 1.00 89.88 85 GLU A C 1
ATOM 700 O O . GLU A 1 85 ? -9.828 3.368 14.459 1.00 89.88 85 GLU A O 1
ATOM 705 N N . ALA A 1 86 ? -8.322 3.851 12.875 1.00 87.44 86 ALA A N 1
ATOM 706 C CA . ALA A 1 86 ? -8.742 5.241 12.723 1.00 87.44 86 ALA A CA 1
ATOM 707 C C . ALA A 1 86 ? -10.175 5.385 12.179 1.00 87.44 86 ALA A C 1
ATOM 709 O O . ALA A 1 86 ? -10.869 6.356 12.493 1.00 87.44 86 ALA A O 1
ATOM 710 N N . LEU A 1 87 ? -10.605 4.462 11.316 1.00 86.50 87 LEU A N 1
ATOM 711 C CA . LEU A 1 87 ? -11.940 4.435 10.710 1.00 86.50 87 LEU A CA 1
ATOM 712 C C . LEU A 1 87 ? -13.005 3.814 11.633 1.00 86.50 87 LEU A C 1
ATOM 714 O O . LEU A 1 87 ? -14.192 4.080 11.443 1.00 86.50 87 LEU A O 1
ATOM 718 N N . GLY A 1 88 ? -12.582 3.042 12.635 1.00 87.88 88 GLY A N 1
ATOM 719 C CA . GLY A 1 88 ? -13.452 2.240 13.489 1.00 87.88 88 GLY A CA 1
ATOM 720 C C . GLY A 1 88 ? -13.719 0.868 12.871 1.00 87.88 88 GLY A C 1
ATOM 721 O O . GLY A 1 88 ? -14.247 0.764 11.766 1.00 87.88 88 GLY A O 1
ATOM 722 N N . ARG A 1 89 ? -13.371 -0.186 13.613 1.00 88.19 89 ARG A N 1
ATOM 723 C CA . ARG A 1 89 ? -13.334 -1.582 13.142 1.00 88.19 89 ARG A CA 1
ATOM 724 C C . ARG A 1 89 ? -14.668 -2.063 12.569 1.00 88.19 89 ARG A C 1
ATOM 726 O O . ARG A 1 89 ? -14.689 -2.613 11.477 1.00 88.19 89 ARG A O 1
ATOM 733 N N . ASP A 1 90 ? -15.771 -1.735 13.237 1.00 86.69 90 ASP A N 1
ATOM 734 C CA . ASP A 1 90 ? -17.125 -2.170 12.856 1.00 86.69 90 ASP A CA 1
ATOM 735 C C . ASP A 1 90 ? -17.600 -1.617 11.500 1.00 86.69 90 ASP A C 1
ATOM 737 O O . ASP A 1 90 ? -18.576 -2.099 10.925 1.00 86.69 90 ASP A O 1
ATOM 741 N N . ASN A 1 91 ? -16.924 -0.586 10.983 1.00 87.50 91 ASN A N 1
ATOM 742 C CA . ASN A 1 91 ? -17.292 0.093 9.745 1.00 87.50 91 ASN A CA 1
ATOM 743 C C . ASN A 1 91 ? -16.359 -0.242 8.575 1.00 87.50 91 ASN A C 1
ATOM 745 O O . ASN A 1 91 ? -16.552 0.308 7.489 1.00 87.50 91 ASN A O 1
ATOM 749 N N . VAL A 1 92 ? -15.353 -1.105 8.763 1.00 92.25 92 VAL A N 1
ATOM 750 C CA . VAL A 1 92 ? -14.333 -1.383 7.744 1.00 92.25 92 VAL A CA 1
ATOM 751 C C . VAL A 1 92 ? -14.358 -2.837 7.307 1.00 92.25 92 VAL A C 1
ATOM 753 O O . VAL A 1 92 ? -14.337 -3.752 8.118 1.00 92.25 92 VAL A O 1
ATOM 756 N N . TYR A 1 93 ? -14.314 -3.043 5.996 1.00 92.56 93 TYR A N 1
ATOM 757 C CA . TYR A 1 93 ? -14.191 -4.357 5.380 1.00 92.56 93 TYR A CA 1
ATOM 758 C C . TYR A 1 93 ? -12.925 -4.384 4.534 1.00 92.56 93 TYR A C 1
ATOM 760 O O . TYR A 1 93 ? -12.726 -3.515 3.685 1.00 92.56 93 TYR A O 1
ATOM 768 N N . VAL A 1 94 ? -12.063 -5.370 4.766 1.00 94.69 94 VAL A N 1
ATOM 769 C CA . VAL A 1 94 ? -10.782 -5.503 4.065 1.00 94.69 94 VAL A CA 1
ATOM 770 C C . VAL A 1 94 ? -10.831 -6.728 3.162 1.00 94.69 94 VAL A C 1
ATOM 772 O O . VAL A 1 94 ? -11.151 -7.824 3.608 1.00 94.69 94 VAL A O 1
ATOM 775 N N . SER A 1 95 ? -10.490 -6.547 1.889 1.00 94.75 95 SER A N 1
ATOM 776 C CA . SER A 1 95 ? -10.405 -7.622 0.905 1.00 94.75 95 SER A CA 1
ATOM 777 C C . SER A 1 95 ? -9.119 -7.490 0.120 1.00 94.75 95 SER A C 1
ATOM 779 O O . SER A 1 95 ? -8.943 -6.556 -0.664 1.00 94.75 95 SER A O 1
ATOM 781 N N . VAL A 1 96 ? -8.232 -8.460 0.296 1.00 95.12 96 VAL A N 1
ATOM 782 C CA . VAL A 1 96 ? -6.942 -8.472 -0.381 1.00 95.12 96 VAL A CA 1
ATOM 783 C C . VAL A 1 96 ? -6.859 -9.679 -1.299 1.00 95.12 96 VAL A C 1
ATOM 785 O O . VAL A 1 96 ? -7.049 -10.813 -0.864 1.00 95.12 96 VAL A O 1
ATOM 788 N N . TYR A 1 97 ? -6.578 -9.424 -2.573 1.00 94.50 97 TYR A N 1
ATOM 789 C CA . TYR A 1 97 ? -6.335 -10.455 -3.569 1.00 94.50 97 TYR A CA 1
ATOM 790 C C . TYR A 1 97 ? -4.839 -10.573 -3.854 1.00 94.50 97 TYR A C 1
ATOM 792 O O . TYR A 1 97 ? -4.143 -9.577 -4.043 1.00 94.50 97 TYR A O 1
ATOM 800 N N . GLU A 1 98 ? -4.352 -11.805 -3.909 1.00 93.62 98 GLU A N 1
ATOM 801 C CA . GLU A 1 98 ? -2.969 -12.125 -4.239 1.00 93.62 98 GLU A CA 1
ATOM 802 C C . GLU A 1 98 ? -2.973 -12.952 -5.535 1.00 93.62 98 GLU A C 1
ATOM 804 O O . GLU A 1 98 ? -3.658 -13.973 -5.618 1.00 93.62 98 GLU A O 1
ATOM 809 N N . SER A 1 99 ? -2.240 -12.490 -6.554 1.00 92.06 99 SER A N 1
ATOM 810 C CA . SER A 1 99 ? -2.275 -13.029 -7.922 1.00 92.06 99 SER A CA 1
ATOM 811 C C . SER A 1 99 ? -1.198 -14.090 -8.216 1.00 92.06 99 SER A C 1
ATOM 813 O O . SER A 1 99 ? -0.619 -14.108 -9.304 1.00 92.06 99 SER A O 1
ATOM 815 N N . GLY A 1 100 ? -0.924 -15.004 -7.284 1.00 93.00 100 GLY A N 1
ATOM 816 C CA . GLY A 1 100 ? -0.041 -16.146 -7.531 1.00 93.00 100 GLY A CA 1
ATOM 817 C C . GLY A 1 100 ? 1.453 -15.841 -7.407 1.00 93.00 100 GLY A C 1
ATOM 818 O O . GLY A 1 100 ? 2.249 -16.365 -8.183 1.00 93.00 100 GLY A O 1
ATOM 819 N N . SER A 1 101 ? 1.828 -15.038 -6.415 1.00 94.75 101 SER A N 1
ATOM 820 C CA . SER A 1 101 ? 3.208 -14.669 -6.099 1.00 94.75 101 SER A CA 1
ATOM 821 C C . SER A 1 101 ? 4.102 -15.887 -5.893 1.00 94.75 101 SER A C 1
ATOM 823 O O . SER A 1 101 ? 3.675 -16.926 -5.370 1.00 94.75 101 SER A O 1
ATOM 825 N N . TRP A 1 102 ? 5.361 -15.722 -6.288 1.00 94.94 102 TRP A N 1
ATOM 826 C CA . TRP A 1 102 ? 6.437 -16.698 -6.108 1.00 94.94 102 TRP A CA 1
ATOM 827 C C . TRP A 1 102 ? 7.296 -16.410 -4.874 1.00 94.94 102 TRP A C 1
ATOM 829 O O . TRP A 1 102 ? 8.147 -17.224 -4.526 1.00 94.94 102 TRP A O 1
ATOM 839 N N . ASP A 1 103 ? 7.078 -15.270 -4.219 1.00 95.94 103 ASP A N 1
ATOM 840 C CA . ASP A 1 103 ? 7.711 -14.891 -2.960 1.00 95.94 103 ASP A CA 1
ATOM 841 C C . ASP A 1 103 ? 6.762 -15.076 -1.754 1.00 95.94 103 ASP A C 1
ATOM 843 O O . ASP A 1 103 ? 5.654 -15.613 -1.856 1.00 95.94 103 ASP A O 1
ATOM 847 N N . ASP A 1 104 ? 7.187 -14.579 -0.592 1.00 96.75 104 ASP A N 1
ATOM 848 C CA . ASP A 1 104 ? 6.454 -14.691 0.671 1.00 96.75 104 ASP A CA 1
ATOM 849 C C . ASP A 1 104 ? 5.252 -13.735 0.806 1.00 96.75 104 ASP A C 1
ATOM 851 O O . ASP A 1 104 ? 4.747 -13.540 1.917 1.00 96.75 104 ASP A O 1
ATOM 855 N N . THR A 1 105 ? 4.755 -13.141 -0.285 1.00 96.62 105 THR A N 1
ATOM 856 C CA . THR A 1 105 ? 3.619 -12.200 -0.250 1.00 96.62 105 THR A CA 1
ATOM 857 C C . THR A 1 105 ? 2.403 -12.836 0.416 1.00 96.62 105 THR A C 1
ATOM 859 O O . THR A 1 105 ? 1.790 -12.248 1.306 1.00 96.62 105 THR A O 1
ATOM 862 N N . LYS A 1 106 ? 2.102 -14.095 0.076 1.00 95.38 106 LYS A N 1
ATOM 863 C CA . LYS A 1 106 ? 0.997 -14.853 0.685 1.00 95.38 106 LYS A CA 1
ATOM 864 C C . LYS A 1 106 ? 1.159 -14.981 2.199 1.00 95.38 106 LYS A C 1
ATOM 866 O O . LYS A 1 106 ? 0.203 -14.767 2.936 1.00 95.38 106 LYS A O 1
ATOM 871 N N . ALA A 1 107 ? 2.360 -15.317 2.670 1.00 95.94 107 ALA A N 1
ATOM 872 C CA . ALA A 1 107 ? 2.634 -15.465 4.097 1.00 95.94 107 ALA A CA 1
ATOM 873 C C . ALA A 1 107 ? 2.524 -14.119 4.832 1.00 95.94 107 ALA A C 1
ATOM 875 O O . ALA A 1 107 ? 1.959 -14.054 5.922 1.00 95.94 107 ALA A O 1
ATOM 876 N N . ALA A 1 108 ? 3.004 -13.039 4.214 1.00 96.38 108 ALA A N 1
ATOM 877 C CA . ALA A 1 108 ? 2.886 -11.688 4.750 1.00 96.38 108 ALA A CA 1
ATOM 878 C C . ALA A 1 108 ? 1.423 -11.218 4.844 1.00 96.38 108 ALA A C 1
ATOM 880 O O . ALA A 1 108 ? 1.027 -10.608 5.835 1.00 96.38 108 ALA A O 1
ATOM 881 N N . LEU A 1 109 ? 0.594 -11.541 3.851 1.00 96.50 109 LEU A N 1
ATOM 882 C CA . LEU A 1 109 ? -0.839 -11.237 3.881 1.00 96.50 109 LEU A CA 1
ATOM 883 C C . LEU A 1 109 ? -1.604 -12.108 4.886 1.00 96.50 109 LEU A C 1
ATOM 885 O O . L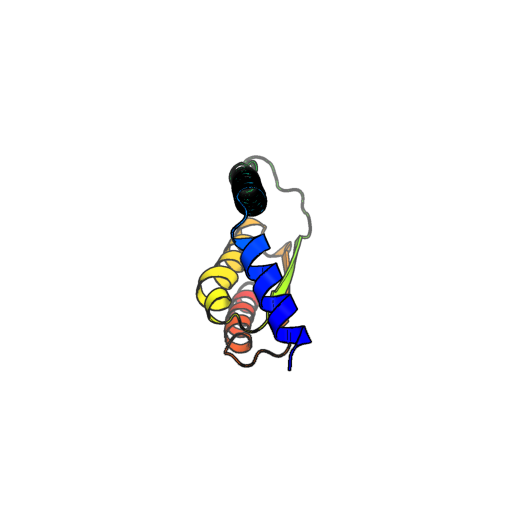EU A 1 109 ? -2.554 -11.634 5.503 1.00 96.50 109 LEU A O 1
ATOM 889 N N . ARG A 1 110 ? -1.172 -13.353 5.119 1.00 95.75 110 ARG A N 1
ATOM 890 C CA . ARG A 1 110 ? -1.737 -14.209 6.178 1.00 95.75 110 ARG A CA 1
ATOM 891 C C . ARG A 1 110 ? -1.471 -13.674 7.580 1.00 95.75 110 ARG A C 1
ATOM 893 O O . ARG A 1 110 ? -2.300 -13.860 8.465 1.00 95.75 110 ARG A O 1
ATOM 900 N N . GLU A 1 111 ? -0.351 -12.991 7.785 1.00 95.62 111 GLU A N 1
ATOM 901 C CA . GLU A 1 111 ? -0.086 -12.280 9.037 1.00 95.62 111 GLU A CA 1
ATOM 902 C C . GLU A 1 111 ? -1.103 -11.151 9.258 1.00 95.62 111 GLU A C 1
ATOM 904 O O . GLU A 1 111 ? -1.673 -11.048 10.344 1.00 95.62 111 GLU A O 1
ATOM 909 N N . LEU A 1 112 ? -1.392 -10.357 8.219 1.00 95.44 112 LEU A N 1
ATOM 910 C CA . LEU A 1 112 ? -2.423 -9.316 8.271 1.00 95.44 112 LEU A CA 1
ATOM 911 C C . LEU A 1 112 ? -3.804 -9.903 8.586 1.00 95.44 112 LEU A C 1
ATOM 913 O O . LEU A 1 112 ? -4.463 -9.426 9.506 1.00 95.44 112 LEU A O 1
ATOM 917 N N . ASP A 1 113 ? -4.203 -10.951 7.864 1.00 95.31 113 ASP A N 1
ATOM 918 C CA . ASP A 1 113 ? -5.462 -11.686 8.061 1.00 95.31 113 ASP A CA 1
ATOM 919 C C . ASP A 1 113 ? -5.598 -12.180 9.512 1.00 95.31 113 ASP A C 1
ATOM 921 O O . ASP A 1 113 ? -6.600 -11.931 10.182 1.00 95.31 113 ASP A O 1
ATOM 925 N N . GLY A 1 114 ? -4.534 -12.775 10.061 1.00 95.94 114 GLY A N 1
ATOM 926 C CA . GLY A 1 114 ? -4.507 -13.239 11.447 1.00 95.94 114 GLY A CA 1
ATOM 927 C C . GLY A 1 114 ? -4.605 -12.119 12.488 1.00 95.94 114 GLY A C 1
ATOM 928 O O . GLY A 1 114 ? -5.172 -12.331 13.560 1.00 95.94 114 GLY A O 1
ATOM 929 N N . VAL A 1 115 ? -4.062 -10.929 12.213 1.00 95.19 115 VAL A N 1
ATOM 930 C CA . VAL A 1 115 ? -4.198 -9.772 13.113 1.00 95.19 115 VAL A CA 1
ATOM 931 C C . VAL A 1 115 ? -5.589 -9.151 13.006 1.00 95.19 115 VAL A C 1
ATOM 933 O O . VAL A 1 115 ? -6.155 -8.802 14.040 1.00 95.19 115 VAL A O 1
ATOM 936 N N . LEU A 1 116 ? -6.143 -9.030 11.797 1.00 92.81 116 LEU A N 1
ATOM 937 C CA . LEU A 1 116 ? -7.498 -8.523 11.577 1.00 92.81 116 LEU A CA 1
ATOM 938 C C . LEU A 1 116 ? -8.533 -9.440 12.234 1.00 92.81 116 LEU A C 1
ATOM 940 O O . LEU A 1 116 ? -9.290 -8.967 13.068 1.00 92.81 116 LEU A O 1
ATOM 944 N N . GLY A 1 117 ? -8.466 -10.755 12.007 1.00 90.81 117 GLY A N 1
ATOM 945 C CA . GLY A 1 117 ? -9.407 -11.709 12.608 1.00 90.81 117 GLY A CA 1
ATOM 946 C C . GLY A 1 117 ? -9.381 -11.755 14.143 1.00 90.81 117 GLY A C 1
ATOM 947 O O . GLY A 1 117 ? -10.381 -12.091 14.768 1.00 90.81 117 GLY A O 1
ATOM 948 N N . LYS A 1 118 ? -8.265 -11.375 14.784 1.00 91.12 118 LYS A N 1
ATOM 949 C CA . LYS A 1 118 ? -8.196 -11.210 16.251 1.00 91.12 118 LYS A CA 1
ATOM 950 C C . LYS A 1 118 ? -8.871 -9.929 16.751 1.00 91.12 118 LYS A C 1
ATOM 952 O O . LYS A 1 118 ? -9.131 -9.818 17.946 1.00 91.12 118 LYS A O 1
ATOM 957 N N . ARG A 1 119 ? -9.069 -8.937 15.882 1.00 85.19 119 ARG A N 1
ATOM 958 C CA . ARG A 1 119 ? -9.593 -7.608 16.229 1.00 85.19 119 ARG A CA 1
ATOM 959 C C . ARG A 1 119 ? -11.105 -7.473 16.025 1.00 85.19 119 ARG A C 1
ATOM 961 O O . ARG A 1 119 ? -11.639 -6.485 16.533 1.00 85.19 119 ARG A O 1
ATOM 968 N N . GLY A 1 120 ? -11.744 -8.447 15.373 1.00 69.25 120 GLY A N 1
ATOM 969 C CA . GLY A 1 120 ? -13.165 -8.450 14.998 1.00 69.25 120 GLY A CA 1
ATOM 970 C C . GLY A 1 120 ? -13.356 -8.217 13.508 1.00 69.25 120 GLY A C 1
ATOM 971 O O . GLY A 1 120 ? -14.516 -7.969 13.129 1.00 69.25 120 GLY A O 1
#

Sequence (120 aa):
MGLLNGLRLSARRLLRSRTFRNIALLLTLYILLDALRYQRRITSAPRHDPTRPRRAERVYIAGMHYNDASLVRTHWNKAVLDLVEALGRDNVYVSVYESGSWDDTKAALRELDGVLGKRG

Foldseek 3Di:
DPPVVVVVVVVVVCCPDPVNVVVVVVVVVVVVVVVVVVVCCVVPDDDDDPVDDDDLAQEEAEEEDAQPLVCLQPPVLVVVVVVCVVNDVVRYDYHYHYDDYPDCNVVSVVVSVVVNVVVD

Radius of gyration: 23.37 Å; chains: 1; bounding box: 44×36×60 Å

Organism: NCBI:txid1209931